Protein AF-A0A2W6AUV6-F1 (afdb_monomer)

Solvent-accessible surface area (backbone atoms only — not comparable to full-atom values): 3702 Å² total; per-residue (Å²): 136,89,82,74,85,71,66,61,62,57,54,52,50,50,53,53,50,54,52,47,51,55,41,46,74,74,65,49,52,63,68,56,48,16,63,76,66,74,43,55,66,69,56,41,50,49,52,48,50,54,52,51,49,56,65,56,60,72,76,73,128

Secondary structure (DSSP, 8-state):
------SHHHHHHHHHHHHHHHHHHTT--HHHHHHHHT--HHHHHHHHHHHHHHHHGGG--

Sequence (61 aa):
MGKPGQPDDRSAWEAKHQRAIKLLEMGYSQTVVARNLGASRTWVNRVYQEWRGQTGNSASG

pLDDT: mean 79.34, std 17.92, range [39.28, 94.06]

Nearest PDB structures (foldseek):
  2r0q-assembly1_F  TM=7.127E-01  e=8.046E-02  Staphylococcus aureus
  3g1c-assembly1_A-2  TM=8.781E-01  e=6.511E-01  Lachnospira eligens ATCC 27750
  1tro-assembly2_E  TM=6.795E-01  e=5.352E-01  Escherichia coli str. K-12 substr. W3110
  2m8g-assembly1_X  TM=5.584E-01  e=4.399E-01  Aquifex aeolicus VF5
  6fal-assembly1_A  TM=6.717E-01  e=9.027E-01  Escherichia coli

Radius of gyration: 14.35 Å; Cα contacts (8 Å, |Δi|>4): 28; chains: 1; bounding box: 34×23×48 Å

Mean predicted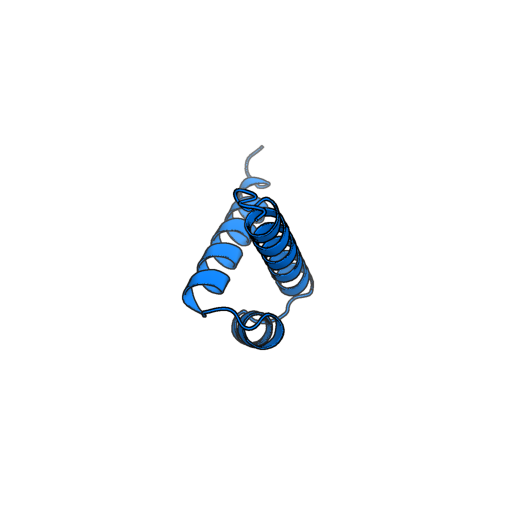 aligned error: 8.45 Å

Foldseek 3Di:
DDDDPDPPVVVVVVVLLVQLLVCVVVVHDLVVSCVVSVHDSVVSVVSVCVSVVVVVVVVPD

Structure (mmCIF, N/CA/C/O backbone):
data_AF-A0A2W6AUV6-F1
#
_entry.id   AF-A0A2W6AUV6-F1
#
loop_
_atom_site.group_PDB
_atom_site.id
_atom_site.type_symbol
_atom_site.label_atom_id
_atom_site.label_alt_id
_atom_site.label_comp_id
_atom_site.label_asym_id
_atom_site.label_entity_id
_atom_site.label_seq_id
_atom_site.pdbx_PDB_ins_code
_atom_site.Cartn_x
_atom_site.Cartn_y
_atom_site.Cartn_z
_atom_site.occupancy
_atom_site.B_iso_or_equiv
_atom_site.auth_seq_id
_atom_site.auth_comp_id
_atom_site.auth_asym_id
_atom_site.auth_atom_id
_atom_site.pdbx_PDB_model_num
ATOM 1 N N . MET A 1 1 ? 25.769 -1.573 -27.043 1.00 44.84 1 MET A N 1
ATOM 2 C CA . MET A 1 1 ? 25.093 -2.498 -26.106 1.00 44.84 1 MET A CA 1
ATOM 3 C C . MET A 1 1 ? 25.124 -1.865 -24.723 1.00 44.84 1 MET A C 1
ATOM 5 O O . MET A 1 1 ? 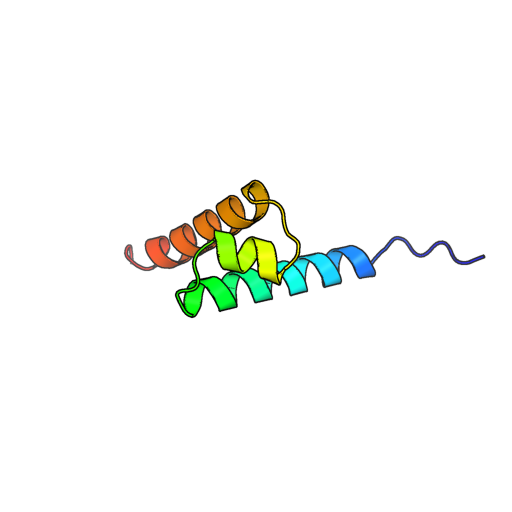26.145 -1.941 -24.053 1.00 44.84 1 MET A O 1
ATOM 9 N N . GLY A 1 2 ? 24.076 -1.134 -24.342 1.00 43.84 2 GLY A N 1
ATOM 10 C CA . GLY A 1 2 ? 24.017 -0.496 -23.028 1.00 43.84 2 GLY A CA 1
ATOM 11 C C . GLY A 1 2 ? 23.702 -1.536 -21.959 1.00 43.84 2 GLY A C 1
ATOM 12 O O . GLY A 1 2 ? 22.671 -2.194 -22.036 1.00 43.84 2 GLY A O 1
ATOM 13 N N . LYS A 1 3 ? 24.577 -1.675 -20.967 1.00 62.16 3 LYS A N 1
ATOM 14 C CA . LYS A 1 3 ? 24.225 -2.228 -19.658 1.00 62.16 3 LYS A CA 1
ATOM 15 C C . LYS A 1 3 ? 24.112 -1.044 -18.696 1.00 62.16 3 LYS A C 1
ATOM 17 O O . LYS A 1 3 ? 25.133 -0.654 -18.136 1.00 62.16 3 LYS A O 1
ATOM 22 N N . PRO A 1 4 ? 22.937 -0.422 -18.527 1.00 51.00 4 PRO A N 1
ATOM 23 C CA . PRO A 1 4 ? 22.736 0.502 -1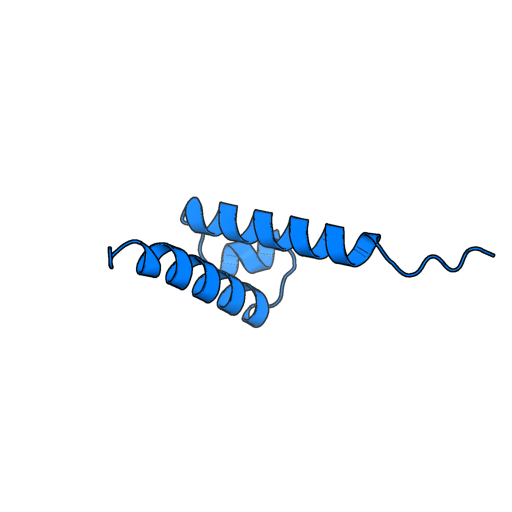7.430 1.00 51.00 4 PRO A CA 1
ATOM 24 C C . PRO A 1 4 ? 22.279 -0.312 -16.217 1.00 51.00 4 PRO A C 1
ATOM 26 O O . PRO A 1 4 ? 21.219 -0.934 -16.236 1.00 51.00 4 PRO A O 1
ATOM 29 N N . GLY A 1 5 ? 23.099 -0.350 -15.167 1.00 49.44 5 GLY A N 1
ATOM 30 C CA . GLY A 1 5 ? 22.649 -0.803 -13.853 1.00 49.44 5 GLY A CA 1
ATOM 31 C C . GLY A 1 5 ? 21.449 0.045 -13.440 1.00 49.44 5 GLY A C 1
ATOM 32 O O . GLY A 1 5 ? 21.598 1.249 -13.290 1.00 49.44 5 GLY A O 1
ATOM 33 N N . GLN A 1 6 ? 20.282 -0.593 -13.359 1.00 51.88 6 GLN A N 1
ATOM 34 C CA . GLN A 1 6 ? 18.933 -0.023 -13.306 1.00 51.88 6 GLN A CA 1
ATOM 35 C C . GLN A 1 6 ? 18.744 1.093 -12.251 1.00 51.88 6 GLN A C 1
ATOM 37 O O . GLN A 1 6 ? 18.565 0.780 -11.072 1.00 51.88 6 GLN A O 1
ATOM 42 N N . PRO A 1 7 ? 18.693 2.386 -12.630 1.00 52.66 7 PRO A N 1
ATOM 43 C CA . PRO A 1 7 ? 18.045 3.403 -11.800 1.00 52.66 7 PRO A CA 1
ATOM 44 C C . PRO A 1 7 ? 16.507 3.320 -11.899 1.00 52.66 7 PRO A C 1
ATOM 46 O O . PRO A 1 7 ? 15.806 3.799 -11.011 1.00 52.66 7 PRO A O 1
ATOM 49 N N . ASP A 1 8 ? 15.988 2.673 -12.949 1.00 58.28 8 ASP A N 1
ATOM 50 C CA . ASP A 1 8 ? 14.562 2.633 -13.287 1.00 58.28 8 ASP A CA 1
ATOM 51 C C . ASP A 1 8 ? 13.735 1.846 -12.257 1.00 58.28 8 ASP A C 1
ATOM 53 O O . ASP A 1 8 ? 12.705 2.326 -11.788 1.00 58.28 8 ASP A O 1
ATOM 57 N N . ASP A 1 9 ? 14.225 0.688 -11.799 1.00 62.50 9 ASP A N 1
ATOM 58 C CA . ASP A 1 9 ? 13.493 -0.161 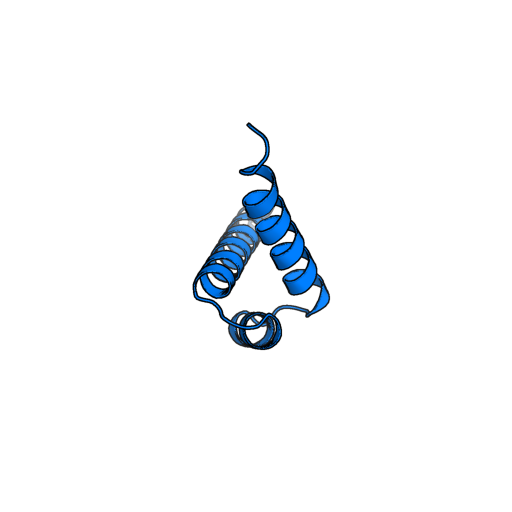-10.850 1.00 62.50 9 ASP A CA 1
ATOM 59 C C . ASP A 1 9 ? 13.346 0.465 -9.471 1.00 62.50 9 ASP A C 1
ATOM 61 O O . ASP A 1 9 ? 12.312 0.299 -8.822 1.00 62.50 9 ASP A O 1
ATOM 65 N N . ARG A 1 10 ? 14.360 1.208 -9.011 1.00 68.00 10 ARG A N 1
ATOM 66 C CA . ARG A 1 10 ? 14.287 1.881 -7.712 1.00 68.00 10 ARG A CA 1
ATOM 67 C C . ARG A 1 10 ? 13.285 3.029 -7.763 1.00 68.00 10 ARG A C 1
ATOM 69 O O . ARG A 1 10 ? 12.445 3.132 -6.871 1.00 68.00 10 ARG A O 1
ATOM 76 N N . SER A 1 11 ? 13.325 3.842 -8.817 1.00 76.75 11 SER A N 1
ATOM 77 C CA . SER A 1 11 ? 12.364 4.929 -9.016 1.00 76.75 11 SER A CA 1
ATOM 78 C C . SER A 1 11 ? 10.939 4.410 -9.230 1.00 76.75 11 SER A C 1
ATOM 80 O O . SER A 1 11 ? 9.994 4.964 -8.668 1.00 76.75 11 SER A O 1
ATOM 82 N N . ALA A 1 12 ? 10.767 3.309 -9.966 1.00 81.69 12 ALA A N 1
ATOM 83 C CA . ALA A 1 12 ? 9.470 2.667 -10.158 1.00 81.69 12 ALA A CA 1
ATOM 84 C C . ALA A 1 12 ? 8.924 2.064 -8.853 1.00 81.69 12 ALA A C 1
ATOM 86 O O . ALA A 1 12 ? 7.733 2.202 -8.554 1.00 81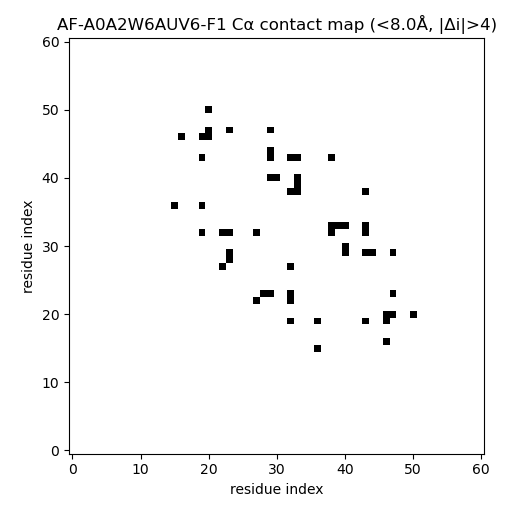.69 12 ALA A O 1
ATOM 87 N N . TRP A 1 13 ? 9.786 1.437 -8.047 1.00 84.44 13 TRP A N 1
ATOM 88 C CA . TRP A 1 13 ? 9.418 0.913 -6.733 1.00 84.44 13 TRP A CA 1
ATOM 89 C C . TRP A 1 13 ? 8.983 2.030 -5.784 1.00 84.44 13 TRP A C 1
ATOM 91 O O . TRP A 1 13 ? 7.935 1.922 -5.148 1.00 84.44 13 TRP A O 1
ATOM 101 N N 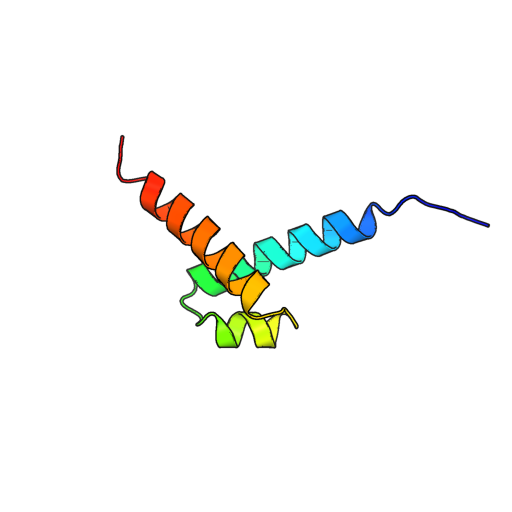. GLU A 1 14 ? 9.739 3.126 -5.732 1.00 86.62 14 GLU A N 1
ATOM 102 C CA . GLU A 1 14 ? 9.456 4.256 -4.845 1.00 86.62 14 GLU A CA 1
ATOM 103 C C . GLU A 1 14 ? 8.164 4.979 -5.249 1.00 86.62 14 GLU A C 1
ATOM 105 O O . GLU A 1 14 ? 7.310 5.246 -4.402 1.00 86.62 14 GLU A O 1
ATOM 110 N N . ALA A 1 15 ? 7.935 5.177 -6.551 1.00 88.19 15 ALA A N 1
ATOM 111 C CA . ALA A 1 15 ? 6.677 5.715 -7.065 1.00 88.19 15 ALA A CA 1
ATOM 112 C C . ALA A 1 15 ? 5.478 4.807 -6.736 1.00 88.19 15 ALA A C 1
ATOM 114 O O . ALA A 1 15 ? 4.402 5.291 -6.368 1.00 88.19 15 ALA A O 1
ATOM 115 N N . LYS A 1 16 ? 5.651 3.483 -6.837 1.00 90.56 16 LYS A N 1
ATOM 116 C CA . LYS A 1 16 ? 4.621 2.504 -6.459 1.00 90.56 16 LYS A CA 1
ATOM 117 C C . LYS A 1 16 ? 4.343 2.547 -4.956 1.00 90.56 16 LYS A C 1
ATOM 119 O O . LYS A 1 16 ? 3.179 2.499 -4.558 1.00 90.56 16 LYS A O 1
ATOM 124 N N . HIS A 1 17 ? 5.382 2.692 -4.136 1.00 91.38 17 HIS A N 1
ATOM 125 C CA . HIS A 1 17 ? 5.275 2.805 -2.684 1.00 91.38 17 HIS A CA 1
ATOM 126 C C . HIS A 1 17 ? 4.520 4.074 -2.259 1.00 91.38 17 HIS A C 1
ATOM 128 O O . HIS A 1 17 ? 3.545 3.988 -1.516 1.00 91.38 17 HIS A O 1
ATOM 134 N N . GLN A 1 18 ? 4.880 5.231 -2.818 1.00 91.38 18 GLN A N 1
ATOM 135 C CA . GLN A 1 18 ? 4.200 6.507 -2.567 1.00 91.38 18 GLN A CA 1
ATOM 136 C C . GLN A 1 18 ? 2.715 6.464 -2.958 1.00 91.38 18 GLN A C 1
ATOM 138 O O . GLN A 1 18 ? 1.849 6.928 -2.216 1.00 91.38 18 GLN A O 1
ATOM 143 N N . ARG A 1 19 ? 2.384 5.840 -4.098 1.00 92.81 19 ARG A N 1
ATOM 144 C CA . ARG A 1 19 ? 0.983 5.640 -4.507 1.00 92.81 19 ARG A CA 1
ATOM 145 C C . ARG A 1 19 ? 0.213 4.751 -3.531 1.00 92.81 19 ARG A C 1
ATOM 147 O O . ARG A 1 19 ? -0.952 5.030 -3.265 1.00 92.81 19 ARG A O 1
ATOM 154 N N . ALA A 1 20 ? 0.845 3.703 -2.998 1.00 93.25 20 ALA A N 1
ATOM 155 C CA . ALA A 1 20 ? 0.223 2.833 -2.003 1.00 93.25 20 ALA A CA 1
ATOM 156 C C . ALA A 1 20 ? -0.106 3.594 -0.717 1.00 93.25 20 ALA A C 1
ATOM 158 O O . ALA A 1 20 ? -1.236 3.501 -0.248 1.00 93.25 20 ALA A O 1
ATOM 159 N N . ILE A 1 21 ? 0.838 4.389 -0.203 1.00 92.19 21 ILE A N 1
ATOM 160 C CA . ILE A 1 21 ? 0.629 5.234 0.980 1.00 92.19 21 ILE A CA 1
ATOM 161 C C . ILE A 1 21 ? -0.536 6.198 0.745 1.00 92.19 21 ILE A C 1
ATOM 163 O O . ILE A 1 21 ? -1.484 6.198 1.523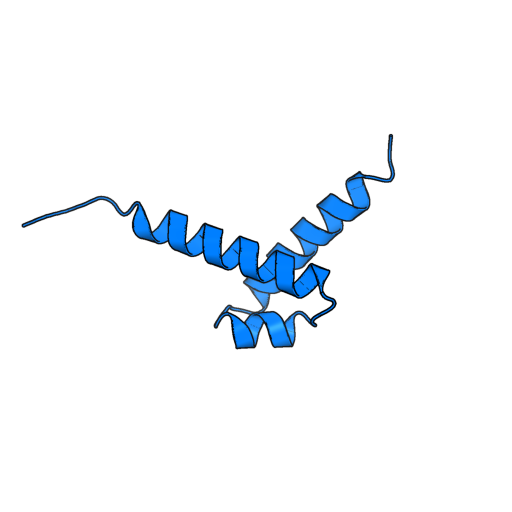 1.00 92.19 21 ILE A O 1
ATOM 167 N N . LYS A 1 22 ? -0.547 6.916 -0.384 1.00 92.75 22 LYS A N 1
ATOM 168 C CA . LYS A 1 22 ? -1.615 7.875 -0.702 1.00 92.75 22 LYS A CA 1
ATOM 169 C C . LYS A 1 22 ? -3.002 7.231 -0.771 1.00 92.75 22 LYS A C 1
ATOM 171 O O . LYS A 1 22 ? -3.987 7.817 -0.332 1.00 92.75 22 LYS A O 1
ATOM 176 N N . LEU A 1 23 ? -3.102 6.014 -1.312 1.00 93.38 23 LEU A N 1
ATOM 177 C CA . LEU A 1 23 ? -4.359 5.262 -1.305 1.00 93.38 23 LEU A CA 1
ATOM 178 C C . LEU A 1 23 ? -4.779 4.871 0.121 1.00 93.38 23 LEU A C 1
ATOM 180 O O . LEU A 1 23 ? -5.956 4.962 0.457 1.00 93.38 23 LEU A O 1
ATOM 184 N N . LEU A 1 24 ? -3.839 4.469 0.975 1.00 91.00 24 LEU A N 1
ATOM 185 C CA . LEU A 1 24 ? -4.137 4.159 2.375 1.00 91.00 24 LEU A CA 1
ATOM 186 C C . LEU A 1 24 ? -4.579 5.408 3.158 1.00 91.00 24 LEU A C 1
ATOM 188 O O . LEU A 1 24 ? -5.548 5.327 3.909 1.00 91.00 24 LEU A O 1
ATOM 192 N N . GLU A 1 25 ? -3.954 6.565 2.922 1.00 90.88 25 GLU A N 1
ATOM 193 C CA . GLU A 1 25 ? -4.342 7.858 3.513 1.00 90.88 25 GLU A CA 1
ATOM 194 C C . GLU A 1 25 ? -5.755 8.294 3.113 1.00 90.88 25 GLU A C 1
ATOM 196 O O . GLU A 1 25 ? -6.499 8.828 3.930 1.00 90.88 25 GLU A O 1
ATOM 201 N N . MET A 1 26 ? -6.161 8.015 1.871 1.00 91.38 26 MET A N 1
ATOM 202 C CA . MET A 1 26 ? -7.529 8.251 1.394 1.00 91.38 26 MET A CA 1
ATOM 203 C C . MET A 1 26 ? -8.557 7.252 1.966 1.00 91.38 26 MET A C 1
ATOM 205 O O . MET A 1 26 ? -9.738 7.339 1.638 1.00 91.38 26 MET A O 1
ATOM 209 N N . GLY A 1 27 ? -8.133 6.291 2.796 1.00 90.31 27 GLY A N 1
ATOM 210 C CA . GLY A 1 27 ? -9.008 5.307 3.437 1.00 90.31 27 GLY A CA 1
ATOM 211 C C . GLY A 1 27 ? -9.310 4.068 2.591 1.00 90.31 27 GLY A C 1
ATOM 212 O O . GLY A 1 27 ? -10.199 3.288 2.939 1.00 90.31 27 GLY A O 1
ATOM 213 N N . TYR A 1 28 ? -8.588 3.841 1.486 1.00 93.12 28 TYR A N 1
ATOM 214 C CA . TYR A 1 28 ? -8.767 2.619 0.703 1.00 93.12 28 TYR A CA 1
ATOM 215 C C . TYR A 1 28 ? -8.274 1.389 1.474 1.00 93.12 28 TYR A C 1
ATOM 217 O O . TYR A 1 28 ? -7.236 1.396 2.136 1.00 93.12 28 TYR A O 1
ATOM 225 N N . SER A 1 29 ? -8.999 0.277 1.338 1.00 92.00 29 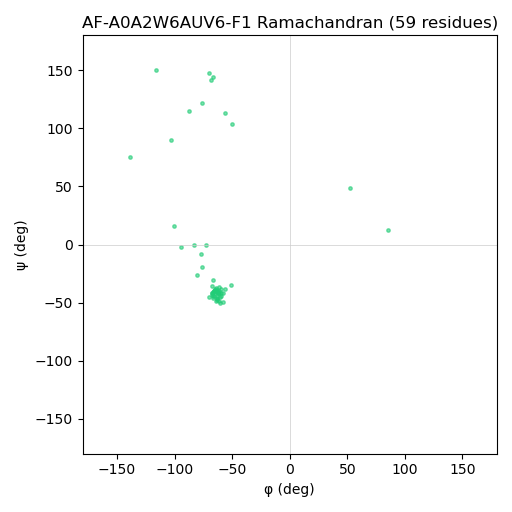SER A N 1
ATOM 226 C CA . SER A 1 29 ? -8.593 -0.993 1.941 1.00 92.00 29 SER A CA 1
ATOM 227 C C . SER A 1 29 ? -7.353 -1.577 1.254 1.00 92.00 29 SER A C 1
ATOM 229 O O . SER A 1 29 ? -7.190 -1.473 0.037 1.00 92.00 29 SER A O 1
ATOM 231 N N . GLN A 1 30 ? -6.507 -2.281 2.015 1.00 91.81 30 GLN A N 1
ATOM 232 C CA . GLN A 1 30 ? -5.287 -2.929 1.505 1.00 91.81 30 GLN A CA 1
ATOM 233 C C . GLN A 1 30 ? -5.546 -3.807 0.265 1.00 91.81 30 GLN A C 1
ATOM 235 O O . GLN A 1 30 ? -4.727 -3.866 -0.649 1.00 91.81 30 GLN A O 1
ATOM 240 N N . THR A 1 31 ? -6.705 -4.471 0.198 1.00 94.06 31 THR A N 1
ATOM 241 C CA . THR A 1 31 ? -7.107 -5.289 -0.956 1.00 94.06 31 THR A CA 1
ATOM 242 C C . THR A 1 31 ? -7.302 -4.450 -2.219 1.00 94.06 31 THR A C 1
ATOM 244 O O . THR A 1 31 ? -6.883 -4.865 -3.300 1.00 94.06 31 THR A O 1
ATOM 247 N N . VAL A 1 32 ? -7.920 -3.271 -2.097 1.00 93.44 32 VAL A N 1
ATOM 248 C CA . VAL A 1 32 ? -8.110 -2.346 -3.222 1.00 93.44 32 VAL A CA 1
ATOM 249 C C . VAL A 1 32 ? -6.765 -1.784 -3.668 1.00 93.44 32 VAL A C 1
ATOM 251 O O . VAL A 1 32 ? -6.489 -1.774 -4.863 1.00 93.44 32 VAL A O 1
ATOM 254 N N . VAL A 1 33 ? -5.892 -1.423 -2.726 1.00 93.12 33 VAL A N 1
ATOM 255 C CA . VAL A 1 33 ? -4.530 -0.950 -3.025 1.00 93.12 33 VAL A CA 1
ATOM 256 C C . VAL A 1 33 ? -3.714 -2.014 -3.767 1.00 93.12 33 VAL A C 1
ATOM 258 O O . VAL A 1 33 ? -3.098 -1.718 -4.790 1.00 93.12 33 VAL A O 1
ATOM 261 N N . ALA A 1 34 ? -3.763 -3.270 -3.315 1.00 93.06 34 ALA A N 1
ATOM 262 C CA . ALA A 1 34 ? -3.081 -4.391 -3.962 1.00 93.06 34 ALA A CA 1
ATOM 263 C C . ALA A 1 34 ? -3.553 -4.604 -5.406 1.00 93.06 34 ALA A C 1
ATOM 265 O O . ALA A 1 34 ? -2.732 -4.768 -6.308 1.00 93.06 34 ALA A O 1
ATOM 266 N N . ARG A 1 35 ? -4.871 -4.555 -5.635 1.00 92.69 35 ARG A N 1
ATOM 267 C CA . ARG A 1 35 ? -5.460 -4.684 -6.976 1.00 92.69 35 ARG A CA 1
ATOM 268 C C . ARG A 1 35 ? -5.111 -3.500 -7.872 1.00 92.69 35 ARG A C 1
ATOM 270 O O . ARG A 1 35 ? -4.731 -3.711 -9.016 1.00 92.69 35 ARG A O 1
ATOM 277 N N . ASN A 1 36 ? -5.204 -2.278 -7.351 1.00 92.12 36 ASN A N 1
ATOM 278 C CA . ASN A 1 36 ? -4.948 -1.055 -8.108 1.00 92.12 36 ASN A CA 1
ATOM 279 C C . ASN A 1 36 ? -3.483 -0.952 -8.558 1.00 92.12 36 ASN A C 1
ATOM 281 O O . ASN A 1 36 ? -3.205 -0.547 -9.681 1.00 92.12 36 ASN A O 1
ATOM 285 N N . LEU A 1 37 ? -2.550 -1.376 -7.703 1.00 89.88 37 LEU A N 1
ATOM 286 C CA . LEU A 1 37 ? -1.116 -1.297 -7.977 1.00 89.88 37 LEU A CA 1
ATOM 287 C C . LEU A 1 37 ? -0.528 -2.578 -8.581 1.00 89.88 37 LEU A C 1
ATOM 289 O O . LEU A 1 37 ? 0.679 -2.622 -8.829 1.00 89.88 37 LEU A O 1
ATOM 293 N N . GLY A 1 38 ? -1.325 -3.636 -8.768 1.00 91.56 38 GLY A N 1
ATOM 294 C CA . GLY A 1 38 ? -0.812 -4.953 -9.158 1.00 91.56 38 GLY A CA 1
ATOM 295 C C . GLY A 1 38 ? 0.301 -5.408 -8.210 1.00 91.56 38 GLY A C 1
ATOM 296 O O . GLY A 1 38 ? 1.421 -5.700 -8.632 1.00 91.56 38 GLY A O 1
ATOM 297 N N . ALA A 1 39 ? 0.055 -5.312 -6.905 1.00 89.81 39 ALA A N 1
ATOM 298 C CA . ALA A 1 39 ? 1.027 -5.614 -5.865 1.00 89.81 39 ALA A CA 1
ATOM 299 C C . ALA A 1 39 ? 0.566 -6.796 -5.013 1.00 89.81 39 ALA A C 1
ATOM 301 O O . ALA A 1 39 ? -0.627 -7.004 -4.792 1.00 89.81 39 ALA A O 1
ATOM 302 N N . SER A 1 40 ? 1.523 -7.554 -4.487 1.00 93.50 40 SER A N 1
ATOM 303 C CA . SER A 1 40 ? 1.233 -8.667 -3.588 1.00 93.50 40 SER A CA 1
ATOM 304 C C . SER A 1 40 ? 0.648 -8.167 -2.269 1.00 93.50 40 SER A C 1
ATOM 306 O O . SER A 1 40 ? 1.082 -7.152 -1.721 1.00 93.50 40 SER A O 1
ATOM 308 N N . ARG A 1 41 ? -0.284 -8.935 -1.697 1.00 90.50 41 ARG A N 1
ATOM 309 C CA . ARG A 1 41 ? -0.917 -8.617 -0.407 1.00 90.50 41 ARG A CA 1
ATOM 310 C C . ARG A 1 41 ? 0.105 -8.432 0.721 1.00 90.50 41 ARG A C 1
ATOM 312 O O . ARG A 1 41 ? -0.046 -7.528 1.532 1.00 90.50 41 ARG A O 1
ATOM 319 N N . THR A 1 42 ? 1.167 -9.238 0.730 1.00 93.19 42 THR A N 1
ATOM 320 C CA . THR A 1 42 ? 2.283 -9.129 1.684 1.00 93.19 42 THR A CA 1
ATOM 321 C C . THR A 1 42 ? 3.005 -7.790 1.580 1.00 93.19 42 THR A C 1
ATOM 323 O O . THR A 1 42 ? 3.312 -7.180 2.600 1.00 93.19 42 THR A O 1
ATOM 326 N N . TRP A 1 43 ? 3.241 -7.306 0.357 1.00 93.12 43 TRP A N 1
ATOM 327 C CA . TRP A 1 43 ? 3.888 -6.014 0.140 1.00 93.12 43 TRP A CA 1
ATOM 328 C C . TRP A 1 43 ? 2.996 -4.875 0.637 1.00 93.12 43 TRP A C 1
ATOM 330 O O . TRP A 1 43 ? 3.455 -4.045 1.410 1.00 93.12 43 TRP A O 1
ATOM 340 N N . VAL A 1 44 ? 1.701 -4.888 0.303 1.00 93.25 44 VAL A N 1
ATOM 341 C CA . VAL A 1 44 ? 0.764 -3.857 0.784 1.00 93.25 44 VAL A CA 1
ATOM 342 C C . VAL A 1 44 ? 0.604 -3.885 2.306 1.00 93.25 44 VAL A C 1
ATOM 344 O O . VAL A 1 44 ? 0.512 -2.828 2.918 1.00 93.25 44 VAL A O 1
ATOM 347 N N . ASN A 1 45 ? 0.605 -5.065 2.935 1.00 93.44 45 ASN A N 1
ATOM 348 C CA . ASN A 1 45 ? 0.566 -5.175 4.396 1.00 93.44 45 ASN A CA 1
ATOM 349 C C . ASN A 1 45 ? 1.811 -4.537 5.037 1.00 93.44 45 ASN A C 1
ATOM 351 O O . ASN A 1 45 ? 1.688 -3.790 6.002 1.00 93.44 45 ASN A O 1
ATOM 355 N N . ARG A 1 46 ? 2.999 -4.752 4.456 1.00 91.75 46 ARG A N 1
ATOM 356 C CA . ARG A 1 46 ? 4.232 -4.092 4.905 1.00 91.75 46 ARG A CA 1
ATOM 357 C C . ARG A 1 46 ? 4.129 -2.568 4.798 1.00 91.75 46 ARG A C 1
ATOM 359 O O . ARG A 1 46 ? 4.325 -1.896 5.802 1.00 91.75 46 ARG A O 1
ATOM 366 N N . VAL A 1 47 ? 3.713 -2.050 3.639 1.00 91.25 47 VAL A N 1
ATOM 367 C CA . VAL A 1 47 ? 3.497 -0.605 3.434 1.00 91.25 47 VAL A CA 1
ATOM 368 C C . VAL A 1 47 ? 2.482 -0.047 4.433 1.00 91.25 47 VAL A C 1
ATOM 370 O O . VAL A 1 47 ? 2.681 1.023 4.998 1.00 91.25 47 VAL A O 1
ATOM 373 N N . TYR A 1 48 ? 1.401 -0.784 4.692 1.00 90.56 48 TYR A N 1
ATOM 374 C CA . TYR A 1 48 ? 0.397 -0.387 5.671 1.00 90.56 48 TYR A CA 1
ATOM 375 C C . TYR A 1 48 ? 0.964 -0.320 7.088 1.00 90.56 48 TYR A C 1
ATOM 377 O O . TYR A 1 48 ? 0.685 0.646 7.782 1.00 90.56 48 TYR A O 1
ATOM 385 N N . GLN A 1 49 ? 1.759 -1.305 7.516 1.00 90.25 49 GLN A N 1
ATOM 386 C CA . GLN A 1 49 ? 2.431 -1.301 8.822 1.00 90.25 49 GLN A CA 1
ATOM 387 C C . GLN A 1 49 ? 3.420 -0.136 8.945 1.00 90.25 49 GLN A C 1
ATOM 389 O O . GLN A 1 49 ? 3.454 0.515 9.983 1.00 90.25 49 GLN A O 1
ATOM 394 N N . GLU A 1 50 ? 4.184 0.158 7.888 1.00 89.25 50 GLU A N 1
ATOM 395 C CA . GLU A 1 50 ? 5.106 1.300 7.841 1.00 89.25 50 GLU A CA 1
ATOM 396 C C . GLU A 1 50 ? 4.351 2.628 7.962 1.00 89.25 50 GLU A C 1
ATOM 398 O O . GLU A 1 50 ? 4.694 3.454 8.806 1.00 89.25 50 GLU A O 1
ATOM 403 N N . TRP A 1 51 ? 3.277 2.803 7.190 1.00 87.19 51 TRP A N 1
ATOM 404 C CA . TRP A 1 51 ? 2.409 3.978 7.265 1.00 87.19 51 TRP A CA 1
ATOM 405 C C . TRP A 1 51 ? 1.751 4.118 8.645 1.00 87.19 51 TRP A C 1
ATOM 407 O O . TRP A 1 51 ? 1.845 5.173 9.269 1.00 87.19 51 TRP A O 1
ATOM 417 N N . ARG A 1 52 ? 1.161 3.039 9.182 1.00 84.38 52 ARG A N 1
ATOM 418 C CA . ARG A 1 52 ? 0.539 3.038 10.518 1.00 84.38 52 ARG A CA 1
ATOM 419 C C . ARG A 1 52 ? 1.554 3.313 11.623 1.00 84.38 52 ARG A C 1
ATOM 421 O O . ARG A 1 52 ? 1.238 4.049 12.554 1.00 84.38 52 ARG A O 1
ATOM 428 N N . GLY A 1 53 ? 2.756 2.753 11.514 1.00 79.31 53 GLY A N 1
ATOM 429 C CA . GLY A 1 53 ? 3.863 2.989 12.437 1.00 79.31 53 GLY A CA 1
ATOM 430 C C . GLY A 1 53 ? 4.340 4.440 12.409 1.00 79.31 53 GLY A C 1
ATOM 431 O O . GLY A 1 53 ? 4.550 5.022 13.465 1.00 79.31 53 GLY A O 1
ATOM 432 N N . GLN A 1 54 ? 4.413 5.061 11.229 1.00 66.88 54 GLN A N 1
ATOM 433 C CA . GLN A 1 54 ? 4.727 6.487 11.092 1.00 66.88 54 GLN A CA 1
ATOM 434 C C . GLN A 1 54 ? 3.627 7.375 11.687 1.00 66.88 54 GLN A C 1
ATOM 436 O O . GLN A 1 54 ? 3.937 8.275 12.460 1.00 66.88 54 GLN A O 1
ATOM 441 N N . THR A 1 55 ? 2.348 7.081 11.421 1.00 60.22 55 THR A N 1
ATOM 442 C CA . THR A 1 55 ? 1.226 7.833 12.018 1.00 60.22 55 THR A CA 1
ATOM 44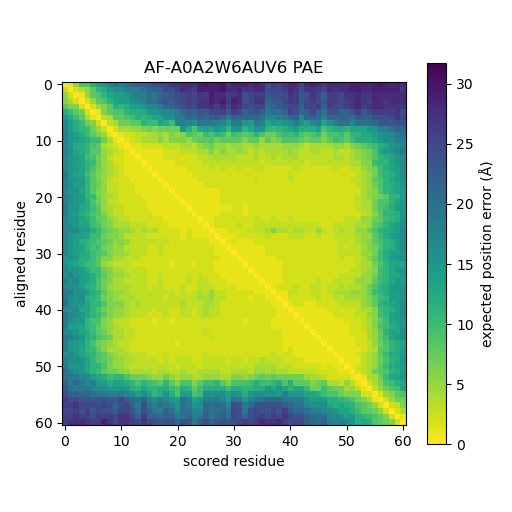3 C C . THR A 1 55 ? 1.115 7.639 13.536 1.00 60.22 55 THR A C 1
ATOM 445 O O . THR A 1 55 ? 0.686 8.545 14.242 1.00 60.22 55 THR A O 1
ATOM 448 N N . GLY A 1 56 ? 1.512 6.470 14.054 1.00 53.72 56 GLY A N 1
ATOM 449 C CA . GLY A 1 56 ? 1.499 6.159 15.486 1.00 53.72 56 GLY A CA 1
ATOM 450 C C . GLY A 1 56 ? 2.697 6.728 16.250 1.00 53.72 56 GLY A C 1
ATOM 451 O O . GLY A 1 56 ? 2.574 7.027 17.433 1.00 53.72 56 GLY A O 1
ATOM 452 N N . ASN A 1 57 ? 3.832 6.937 15.580 1.00 47.97 57 ASN A N 1
ATOM 453 C CA . ASN A 1 57 ? 5.030 7.534 16.175 1.00 47.97 57 ASN A CA 1
ATOM 454 C C . ASN A 1 57 ? 4.929 9.065 16.339 1.00 47.97 57 ASN A C 1
ATOM 456 O O . ASN A 1 57 ? 5.775 9.670 16.986 1.00 47.97 57 ASN A O 1
ATOM 460 N N . SER A 1 58 ? 3.889 9.705 15.795 1.00 48.38 58 SER A N 1
ATOM 461 C CA . SER A 1 58 ? 3.585 11.121 16.054 1.00 48.38 58 SER A CA 1
ATOM 462 C C . SER A 1 58 ? 2.795 11.359 17.352 1.00 48.38 58 SER A C 1
ATOM 464 O O . SER A 1 58 ? 2.506 12.506 17.669 1.00 48.38 58 SER A O 1
ATOM 466 N N . ALA A 1 59 ? 2.447 10.312 18.113 1.00 46.41 59 ALA A N 1
ATOM 467 C CA . ALA A 1 59 ? 1.714 10.423 19.382 1.00 46.41 59 ALA A CA 1
ATOM 468 C C . ALA A 1 59 ? 2.615 10.317 20.632 1.00 46.41 59 ALA A C 1
ATOM 470 O O . ALA A 1 59 ? 2.130 10.061 21.733 1.00 46.41 59 ALA A O 1
ATOM 471 N N . SER A 1 60 ? 3.934 10.462 20.486 1.00 45.53 60 SER A N 1
ATOM 472 C CA . SER A 1 60 ? 4.893 10.400 21.597 1.00 45.53 60 SER A CA 1
ATOM 473 C C . SER A 1 60 ? 5.958 11.483 21.430 1.00 45.53 60 SER A C 1
ATOM 475 O O . SER A 1 60 ? 7.077 11.210 21.003 1.00 45.53 60 SER A O 1
ATOM 477 N N . GLY A 1 61 ? 5.574 12.723 21.721 1.00 39.28 61 GLY A N 1
ATOM 478 C CA . GLY A 1 61 ? 6.437 13.902 21.767 1.00 39.28 61 GLY A CA 1
ATOM 479 C C . GLY A 1 61 ? 5.765 14.987 22.583 1.00 39.28 61 GLY A C 1
ATOM 480 O O . GLY A 1 61 ? 4.605 15.303 22.241 1.00 39.28 61 GLY A O 1
#